Protein AF-A0A8S2Q5C5-F1 (afdb_monomer)

Radius of gyration: 22.22 Å; Cα contacts (8 Å, |Δi|>4): 64; chains: 1; bounding box: 39×60×66 Å

Organism: NCBI:txid392030

Mean predicted aligned error: 12.8 Å

pLDDT: mean 75.01, std 12.88, range [43.69, 91.31]

Foldseek 3Di:
DDDDDDDDDPDDPVVVDDPDDDPFWADKDKDWDVVVQVVDPPDNPDIDIDIDTPTDDVVVVVVVVVPDVNVPDDDPDPVVVVVSVQCVLCVVVHGQDPDPVSVPDD

Solvent-accessible surface area (backbone atoms only — not comparable to full-atom values): 7184 Å² total; per-residue (Å²): 141,79,86,80,76,82,76,80,76,81,73,63,69,73,83,73,63,72,91,78,80,54,86,57,46,44,76,74,48,76,45,77,39,66,68,60,54,72,72,54,93,66,72,101,72,75,77,52,70,45,77,44,56,78,42,74,37,63,80,60,53,60,75,42,53,92,82,41,68,74,91,73,69,82,76,92,48,65,73,58,52,52,49,54,51,52,48,64,26,38,68,86,79,46,85,52,54,95,43,83,69,58,67,58,71,132

Sequence (106 aa):
MTRHDPHPHPHSEASRTSIISIVGIQNCFITENKEYRSKIKTDSNDIEYISFTKDENINVLVTYYQMFDLRRIYTNSIHRMVQIFVDYMTYEGVYKLCNRFGLKTN

Structure (mmCIF, N/CA/C/O backbone):
data_AF-A0A8S2Q5C5-F1
#
_entry.id   AF-A0A8S2Q5C5-F1
#
loop_
_atom_site.group_PDB
_atom_site.id
_atom_site.type_symbol
_atom_site.label_atom_id
_atom_site.label_alt_id
_atom_site.label_comp_id
_atom_site.label_asym_id
_atom_site.label_entity_id
_atom_site.label_seq_id
_atom_site.pdbx_PDB_ins_code
_atom_site.Cartn_x
_atom_site.Cartn_y
_atom_site.Cartn_z
_atom_site.occupancy
_atom_site.B_iso_or_equiv
_atom_site.auth_seq_id
_atom_site.auth_comp_id
_atom_site.auth_asym_id
_atom_site.auth_atom_id
_atom_site.pdbx_PDB_model_num
ATOM 1 N N . MET A 1 1 ? 4.373 42.446 -47.466 1.00 45.78 1 MET A N 1
ATOM 2 C CA . MET A 1 1 ? 4.651 42.054 -46.066 1.00 45.78 1 MET A CA 1
ATOM 3 C C . MET A 1 1 ? 3.442 41.297 -45.551 1.00 45.78 1 MET A C 1
ATOM 5 O O . MET A 1 1 ? 2.498 41.917 -45.084 1.00 45.78 1 MET A O 1
ATOM 9 N N . THR A 1 2 ? 3.435 39.978 -45.702 1.00 43.69 2 THR A N 1
ATOM 10 C CA . THR A 1 2 ? 2.341 39.119 -45.232 1.00 43.69 2 THR A CA 1
ATOM 11 C C . THR A 1 2 ? 2.929 38.231 -44.146 1.00 43.69 2 THR A C 1
ATOM 13 O O . THR A 1 2 ? 3.886 37.502 -44.398 1.00 43.69 2 THR A O 1
ATOM 16 N N . ARG A 1 3 ? 2.447 38.401 -42.911 1.00 48.72 3 ARG A N 1
ATOM 17 C CA . ARG A 1 3 ? 2.889 37.635 -41.742 1.00 48.72 3 ARG A CA 1
ATOM 18 C C . ARG A 1 3 ? 2.445 36.184 -41.932 1.00 48.72 3 ARG A C 1
ATOM 20 O O . ARG A 1 3 ? 1.258 35.935 -42.102 1.00 48.72 3 ARG A O 1
ATOM 27 N N . HIS A 1 4 ? 3.398 35.257 -41.950 1.00 50.53 4 HIS A N 1
ATOM 28 C CA . HIS A 1 4 ? 3.116 33.831 -41.831 1.00 50.53 4 HIS A CA 1
ATOM 29 C C . HIS A 1 4 ? 2.927 33.525 -40.346 1.00 50.53 4 HIS A C 1
ATOM 31 O O . HIS A 1 4 ? 3.902 33.513 -39.595 1.00 50.53 4 HIS A O 1
ATOM 37 N N . ASP A 1 5 ? 1.684 33.309 -39.925 1.00 58.91 5 ASP A N 1
ATOM 38 C CA . ASP A 1 5 ? 1.413 32.707 -38.623 1.00 58.91 5 ASP A CA 1
ATOM 39 C C . ASP A 1 5 ? 1.813 31.220 -38.669 1.00 58.91 5 ASP A C 1
ATOM 41 O O . ASP A 1 5 ? 1.534 30.539 -39.665 1.00 58.91 5 ASP A O 1
ATOM 45 N N . PRO A 1 6 ? 2.499 30.690 -37.641 1.00 55.84 6 PRO A N 1
ATOM 46 C CA . PRO A 1 6 ? 2.900 29.293 -37.631 1.00 55.84 6 PRO A CA 1
ATOM 47 C C . PRO A 1 6 ? 1.671 28.396 -37.440 1.00 55.84 6 PRO A C 1
ATOM 49 O O . PRO A 1 6 ? 0.922 28.527 -36.473 1.00 55.84 6 PRO A O 1
ATOM 52 N N . HIS A 1 7 ? 1.481 27.464 -38.377 1.00 61.31 7 HIS A N 1
ATOM 53 C CA . HIS A 1 7 ? 0.493 26.392 -38.280 1.00 61.31 7 HIS A CA 1
ATOM 54 C C . HIS A 1 7 ? 0.714 25.582 -36.988 1.00 61.31 7 HIS A C 1
ATOM 56 O O . HIS A 1 7 ? 1.854 25.198 -36.710 1.00 61.31 7 HIS A O 1
ATOM 62 N N . PRO A 1 8 ? -0.340 25.264 -36.212 1.00 56.78 8 PRO A N 1
ATOM 63 C CA . PRO A 1 8 ? -0.194 24.420 -35.036 1.00 56.78 8 PRO A CA 1
ATOM 64 C C . PRO A 1 8 ? 0.214 23.015 -35.486 1.00 56.78 8 PRO A C 1
ATOM 66 O O . PRO A 1 8 ? -0.499 22.359 -36.248 1.00 56.78 8 PRO A O 1
ATOM 69 N N . HIS A 1 9 ? 1.385 22.560 -35.039 1.00 60.38 9 HIS A N 1
ATOM 70 C CA . HIS A 1 9 ? 1.818 21.187 -35.256 1.00 60.38 9 HIS A CA 1
ATOM 71 C C . HIS A 1 9 ? 0.797 20.222 -34.630 1.00 60.38 9 HIS A C 1
ATOM 73 O O . HIS A 1 9 ? 0.403 20.424 -33.477 1.00 60.38 9 HIS A O 1
ATOM 79 N N . PRO A 1 10 ? 0.365 19.170 -35.348 1.00 53.97 10 PRO A N 1
ATOM 80 C CA . PRO A 1 10 ? -0.507 18.161 -34.774 1.00 53.97 10 PRO A CA 1
ATOM 81 C C . PRO A 1 10 ? 0.286 17.419 -33.697 1.00 53.97 10 PRO A C 1
ATOM 83 O O . PRO A 1 10 ? 1.200 16.648 -33.988 1.00 53.97 10 PRO A O 1
ATOM 86 N N . HIS A 1 11 ? -0.022 17.687 -32.430 1.00 52.78 11 HIS A N 1
ATOM 87 C CA . HIS A 1 11 ? 0.468 16.859 -31.338 1.00 52.78 11 HIS A CA 1
ATOM 88 C C . HIS A 1 11 ? -0.011 15.423 -31.590 1.00 52.78 11 HIS A C 1
ATOM 90 O O . HIS A 1 11 ? -1.212 15.180 -31.660 1.00 52.78 11 HIS A O 1
ATOM 96 N N . SER A 1 12 ? 0.943 14.504 -31.767 1.00 58.16 12 SER A N 1
ATOM 97 C CA . SER A 1 12 ? 0.726 13.077 -32.029 1.00 58.16 12 SER A CA 1
ATOM 98 C C . SER A 1 12 ? -0.383 12.494 -31.144 1.00 58.16 12 SER A C 1
ATOM 100 O O . SER A 1 12 ? -0.249 12.448 -29.918 1.00 58.16 12 SER A O 1
ATOM 102 N N . GLU A 1 13 ? -1.472 12.035 -31.768 1.00 59.19 13 GLU A N 1
ATOM 103 C CA . GLU A 1 13 ? -2.624 11.407 -31.101 1.00 59.19 13 GLU A CA 1
ATOM 104 C C . GLU A 1 13 ? -2.216 10.187 -30.258 1.00 59.19 13 GLU A C 1
ATOM 106 O O . GLU A 1 13 ? -2.840 9.907 -29.237 1.00 59.19 13 GLU A O 1
ATOM 111 N N . ALA A 1 14 ? -1.101 9.532 -30.604 1.00 60.62 14 ALA A N 1
ATOM 112 C CA . ALA A 1 14 ? -0.549 8.399 -29.863 1.00 60.62 14 ALA A CA 1
ATOM 113 C C . ALA A 1 14 ? -0.143 8.745 -28.418 1.00 60.62 14 ALA A C 1
ATOM 115 O O . ALA A 1 14 ? -0.150 7.871 -27.558 1.00 60.62 14 ALA A O 1
ATOM 116 N N . SER A 1 15 ? 0.167 10.013 -28.122 1.00 59.72 15 SER A N 1
ATOM 117 C CA . SER A 1 15 ? 0.515 10.459 -26.762 1.00 59.72 15 SER A CA 1
ATOM 118 C C . SER A 1 15 ? -0.686 10.428 -25.799 1.00 59.72 15 SER A C 1
ATOM 120 O O . SER A 1 15 ? -0.519 10.433 -24.581 1.00 59.72 15 SER A O 1
ATOM 122 N N . ARG A 1 16 ? -1.916 10.387 -26.332 1.00 63.16 16 ARG A N 1
ATOM 123 C CA . ARG A 1 16 ? -3.161 10.428 -25.546 1.00 63.16 16 ARG A CA 1
ATOM 124 C C . ARG A 1 16 ? -3.820 9.064 -25.353 1.00 63.16 16 ARG A C 1
ATOM 126 O O . ARG A 1 16 ? -4.763 8.968 -24.570 1.00 63.16 16 ARG A O 1
ATOM 133 N N . THR A 1 17 ? -3.349 8.025 -26.035 1.00 69.69 17 THR A N 1
ATOM 134 C CA . THR A 1 17 ? -3.985 6.706 -25.996 1.00 69.69 17 THR A CA 1
ATOM 135 C C . THR A 1 17 ? -3.381 5.866 -24.876 1.00 69.69 17 THR A C 1
ATOM 137 O O . THR A 1 17 ? -2.280 5.335 -25.004 1.00 69.69 17 THR A O 1
ATOM 140 N N . SER A 1 18 ? -4.098 5.734 -23.758 1.00 67.50 18 SER A N 1
ATOM 141 C CA . SER A 1 18 ? -3.743 4.778 -22.710 1.00 67.50 18 SER A CA 1
ATOM 142 C C . SER A 1 18 ? -4.058 3.353 -23.174 1.00 67.50 18 SER A C 1
ATOM 144 O O . SER A 1 18 ? -5.149 3.071 -23.659 1.00 67.50 18 SER A O 1
ATOM 146 N N . ILE A 1 19 ? -3.093 2.441 -23.028 1.00 76.44 19 ILE A N 1
ATOM 147 C CA . ILE A 1 19 ? -3.292 1.017 -23.347 1.00 76.44 19 ILE A CA 1
ATOM 148 C C . ILE A 1 19 ? -4.151 0.366 -22.254 1.00 76.44 19 ILE A C 1
ATOM 150 O O . ILE A 1 19 ? -5.083 -0.376 -22.544 1.00 76.44 19 ILE A O 1
ATOM 154 N N . ILE A 1 20 ? -3.855 0.682 -20.990 1.00 78.19 20 ILE A N 1
ATOM 155 C CA . ILE A 1 20 ? -4.629 0.292 -19.809 1.00 78.19 20 ILE A CA 1
ATOM 156 C C . ILE A 1 20 ? -4.610 1.484 -18.853 1.00 78.19 20 ILE A C 1
ATOM 158 O O . ILE A 1 20 ? -3.555 2.063 -18.591 1.00 78.19 20 ILE A O 1
ATOM 162 N N . SER A 1 21 ? -5.775 1.867 -18.338 1.00 83.62 21 SER A N 1
ATOM 163 C CA . SER A 1 21 ? -5.905 2.926 -17.341 1.00 83.62 21 SER A CA 1
ATOM 164 C C . SER A 1 21 ? -6.839 2.466 -16.238 1.00 83.62 21 SER A C 1
ATOM 166 O O . SER A 1 21 ? -7.917 1.937 -16.506 1.00 83.62 21 SER A O 1
ATOM 168 N N . ILE A 1 22 ? -6.413 2.675 -14.997 1.00 86.50 22 ILE A N 1
ATOM 169 C CA . ILE A 1 22 ? -7.246 2.458 -13.825 1.00 86.50 22 ILE A CA 1
ATOM 170 C C . ILE A 1 22 ? -7.723 3.824 -13.345 1.00 86.50 22 ILE A C 1
ATOM 172 O O . ILE A 1 22 ? -6.923 4.721 -13.076 1.00 86.50 22 ILE A O 1
ATOM 176 N N . VAL A 1 23 ? -9.041 3.987 -13.237 1.00 88.00 23 VAL A N 1
ATOM 177 C CA . VAL A 1 23 ? -9.645 5.251 -12.807 1.00 88.00 23 VAL A CA 1
ATOM 178 C C . VAL A 1 23 ? -9.125 5.632 -11.421 1.00 88.00 23 VAL A C 1
ATOM 180 O O . VAL A 1 23 ? -9.244 4.864 -10.467 1.00 88.00 23 VAL A O 1
ATOM 183 N N . GLY A 1 24 ? -8.581 6.844 -11.302 1.00 85.69 24 GLY A N 1
ATOM 184 C CA . GLY A 1 24 ? -8.072 7.380 -10.038 1.00 85.69 24 GLY A CA 1
ATOM 185 C C . GLY A 1 24 ? -6.691 6.864 -9.628 1.00 85.69 24 GLY A C 1
ATOM 186 O O . GLY A 1 24 ? -6.278 7.125 -8.505 1.00 85.69 24 GLY A O 1
ATOM 187 N N . ILE A 1 25 ? -5.974 6.159 -10.510 1.00 87.81 25 ILE A N 1
ATOM 188 C CA . ILE A 1 25 ? -4.582 5.756 -10.291 1.00 87.81 25 ILE A CA 1
ATOM 189 C C . ILE A 1 25 ? -3.738 6.253 -11.463 1.00 87.81 25 ILE A C 1
ATOM 191 O O . ILE A 1 25 ? -4.039 5.983 -12.625 1.00 87.81 25 ILE A O 1
ATOM 195 N N . GLN A 1 26 ? -2.665 6.981 -11.159 1.00 88.75 26 GLN A N 1
ATOM 196 C CA . GLN A 1 26 ? -1.725 7.491 -12.156 1.00 88.75 26 GLN A CA 1
ATOM 197 C C . GLN A 1 26 ? -0.285 7.202 -11.742 1.00 88.75 26 GLN A C 1
ATOM 199 O O . GLN A 1 26 ? 0.034 7.151 -10.551 1.00 88.75 26 GLN A O 1
ATOM 204 N N . ASN A 1 27 ? 0.585 7.073 -12.746 1.00 84.25 27 ASN A N 1
ATOM 205 C CA . ASN A 1 27 ? 2.037 6.973 -12.604 1.00 84.25 27 ASN A CA 1
ATOM 206 C C . ASN A 1 27 ? 2.472 5.914 -11.583 1.00 84.25 27 ASN A C 1
ATOM 208 O O . ASN A 1 27 ? 3.037 6.236 -10.538 1.00 84.25 27 ASN A O 1
ATOM 212 N N . CYS A 1 28 ? 2.190 4.649 -11.894 1.00 87.38 28 CYS A N 1
ATOM 213 C CA . CYS A 1 28 ? 2.628 3.525 -11.080 1.00 87.38 28 CYS A CA 1
ATOM 214 C C . CYS A 1 28 ? 4.083 3.168 -11.390 1.00 87.38 28 CYS A C 1
ATOM 216 O O . CYS A 1 28 ? 4.440 2.992 -12.555 1.00 87.38 28 CYS A O 1
ATOM 218 N N . PHE A 1 29 ? 4.905 3.000 -10.361 1.00 90.88 29 PHE A N 1
ATOM 219 C CA . PHE A 1 29 ? 6.263 2.477 -10.492 1.00 90.88 29 PHE A CA 1
ATOM 220 C C . PHE A 1 29 ? 6.517 1.400 -9.445 1.00 90.88 29 PHE A C 1
ATOM 222 O O . PHE A 1 29 ? 5.965 1.446 -8.350 1.00 90.88 29 PHE A O 1
ATOM 229 N N . ILE A 1 30 ? 7.333 0.411 -9.795 1.00 91.19 30 ILE A N 1
ATOM 230 C CA . ILE A 1 30 ? 7.630 -0.735 -8.939 1.00 91.19 30 ILE A CA 1
ATOM 231 C C . ILE A 1 30 ? 9.109 -0.692 -8.569 1.00 91.19 30 ILE A C 1
ATOM 233 O O . ILE A 1 30 ? 9.960 -0.511 -9.440 1.00 91.19 30 ILE A O 1
ATOM 237 N N . THR A 1 31 ? 9.404 -0.885 -7.287 1.00 91.31 31 THR A N 1
ATOM 238 C CA . THR A 1 31 ? 10.771 -0.897 -6.751 1.00 91.31 31 THR A CA 1
ATOM 239 C C . THR A 1 31 ? 10.964 -2.105 -5.839 1.00 91.31 31 THR A C 1
ATOM 241 O O . THR A 1 31 ? 10.059 -2.474 -5.096 1.00 91.31 31 THR A O 1
ATOM 244 N N . GLU A 1 32 ? 12.149 -2.715 -5.858 1.00 89.19 32 GLU A N 1
ATOM 245 C CA . GLU A 1 32 ? 12.525 -3.770 -4.904 1.00 89.19 32 GLU A CA 1
ATOM 246 C C . GLU A 1 32 ? 12.574 -3.230 -3.462 1.00 89.19 32 GLU A C 1
ATOM 248 O O . GLU A 1 32 ? 13.215 -2.210 -3.181 1.00 89.19 32 GLU A O 1
ATOM 253 N N . ASN A 1 33 ? 11.952 -3.950 -2.526 1.00 85.31 33 ASN A N 1
ATOM 254 C CA . ASN A 1 33 ? 12.028 -3.666 -1.099 1.00 85.31 33 ASN A CA 1
ATOM 255 C C . ASN A 1 33 ? 13.316 -4.235 -0.486 1.00 85.31 33 ASN A C 1
ATOM 257 O O . ASN A 1 33 ? 13.366 -5.347 0.047 1.00 85.31 33 ASN A O 1
ATOM 261 N N . LYS A 1 34 ? 14.370 -3.418 -0.503 1.00 79.06 34 LYS A N 1
ATOM 262 C CA . LYS A 1 34 ? 15.671 -3.774 0.083 1.00 79.06 34 LYS A CA 1
ATOM 263 C C . LYS A 1 34 ? 15.631 -3.930 1.609 1.00 79.06 34 LYS A C 1
ATOM 265 O O . LYS A 1 34 ? 16.459 -4.650 2.163 1.00 79.06 34 LYS A O 1
ATOM 270 N N . GLU A 1 35 ? 14.687 -3.284 2.298 1.00 72.44 35 GLU A N 1
ATOM 271 C CA . GLU A 1 35 ? 14.559 -3.384 3.757 1.00 72.44 35 GLU A CA 1
ATOM 272 C C . GLU A 1 35 ? 14.016 -4.757 4.175 1.00 72.44 35 GLU A C 1
ATOM 274 O O . GLU A 1 35 ? 14.550 -5.380 5.096 1.00 72.44 35 GLU A O 1
ATOM 279 N N . TYR A 1 36 ? 13.011 -5.269 3.459 1.00 65.12 36 TYR A N 1
ATOM 280 C CA . TYR A 1 36 ? 12.465 -6.613 3.674 1.00 65.12 36 TYR A CA 1
ATOM 281 C C . TYR A 1 36 ? 13.526 -7.698 3.464 1.00 65.12 36 TYR A C 1
ATOM 283 O O . TYR A 1 36 ? 13.689 -8.579 4.311 1.00 65.12 36 TYR A O 1
ATOM 291 N N . ARG A 1 37 ? 14.348 -7.544 2.418 1.00 58.31 37 ARG A N 1
ATOM 292 C CA . ARG A 1 37 ? 15.490 -8.424 2.125 1.00 58.31 37 ARG A CA 1
ATOM 293 C C . ARG A 1 37 ? 16.485 -8.533 3.288 1.00 58.31 37 ARG A C 1
ATOM 295 O O . ARG A 1 37 ? 17.096 -9.576 3.475 1.00 58.31 37 ARG A O 1
ATOM 302 N N . SER A 1 38 ? 16.650 -7.475 4.088 1.00 59.19 38 SER A N 1
ATOM 303 C CA . SER A 1 38 ? 17.564 -7.487 5.243 1.00 59.19 38 SER A CA 1
ATOM 304 C C . SER A 1 38 ? 17.003 -8.206 6.479 1.00 59.19 38 SER A C 1
ATOM 306 O O . SER A 1 38 ? 17.768 -8.658 7.333 1.00 59.19 38 SER A O 1
ATOM 308 N N . LYS A 1 39 ? 15.670 -8.318 6.580 1.00 61.69 39 LYS A N 1
ATOM 309 C CA . LYS A 1 39 ? 14.960 -8.876 7.744 1.00 61.69 39 LYS A CA 1
ATOM 310 C C . LYS A 1 39 ? 14.728 -10.385 7.628 1.00 61.69 39 LYS A C 1
ATOM 312 O O . LYS A 1 39 ? 14.644 -11.057 8.654 1.00 61.69 39 LYS A O 1
ATOM 317 N N . ILE A 1 40 ? 14.672 -10.924 6.411 1.00 61.41 40 ILE A N 1
ATOM 318 C CA . ILE A 1 40 ? 14.497 -12.356 6.156 1.00 61.41 40 ILE A CA 1
ATOM 319 C C . ILE A 1 40 ? 15.869 -13.009 5.957 1.00 61.41 40 ILE A C 1
ATOM 321 O O . ILE A 1 40 ? 16.496 -12.886 4.914 1.00 61.41 40 ILE A O 1
ATOM 325 N N . LYS A 1 41 ? 16.354 -13.711 6.988 1.00 54.66 41 LYS A N 1
ATOM 326 C CA . LYS A 1 41 ? 17.566 -14.556 6.940 1.00 54.66 41 LYS A CA 1
ATOM 327 C C . LYS A 1 41 ? 17.265 -15.982 6.449 1.00 54.66 41 LYS A C 1
ATOM 329 O O . LYS A 1 41 ? 17.914 -16.931 6.879 1.00 54.66 41 LYS A O 1
ATOM 334 N N . THR A 1 42 ? 16.255 -16.156 5.609 1.00 56.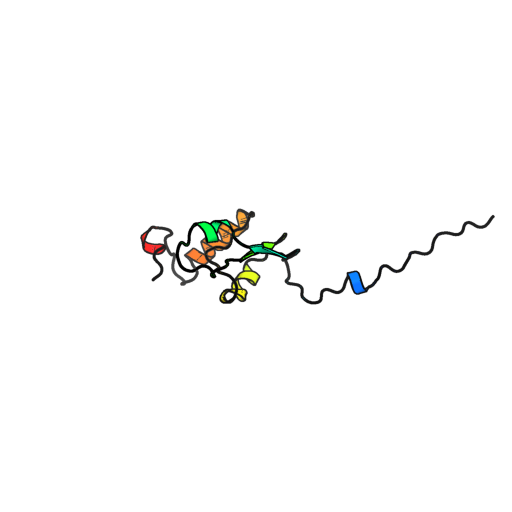56 42 THR A N 1
ATOM 335 C CA . THR A 1 42 ? 15.804 -17.464 5.120 1.00 56.56 42 THR A CA 1
ATOM 336 C C . THR A 1 42 ? 15.639 -17.385 3.613 1.00 56.56 42 THR A C 1
ATOM 338 O O . THR A 1 42 ? 14.810 -16.628 3.139 1.00 56.56 42 THR A O 1
ATOM 341 N N . ASP A 1 43 ? 16.490 -18.138 2.920 1.00 55.94 43 ASP A N 1
ATOM 342 C CA . ASP A 1 43 ? 16.620 -18.316 1.471 1.00 55.94 43 ASP A CA 1
ATOM 343 C C . ASP A 1 43 ? 16.712 -17.071 0.571 1.00 55.94 43 ASP A C 1
ATOM 345 O O . ASP A 1 43 ? 15.905 -16.148 0.558 1.00 55.94 43 ASP A O 1
ATOM 349 N N . SER A 1 44 ? 17.759 -17.059 -0.246 1.00 58.38 44 SER A N 1
ATOM 350 C CA . SER A 1 44 ? 18.301 -15.890 -0.943 1.00 58.38 44 SER A CA 1
ATOM 351 C C . SER A 1 44 ? 17.478 -15.360 -2.128 1.00 58.38 44 SER A C 1
ATOM 353 O O . SER A 1 44 ? 18.019 -14.573 -2.910 1.00 58.38 44 SER A O 1
ATOM 355 N N . ASN A 1 45 ? 16.218 -15.780 -2.293 1.00 64.56 45 ASN A N 1
ATOM 356 C CA . ASN A 1 45 ? 15.455 -15.551 -3.526 1.00 64.56 45 ASN A CA 1
ATOM 357 C C . ASN A 1 45 ? 14.061 -14.919 -3.357 1.00 64.56 45 ASN A C 1
ATOM 359 O O . ASN A 1 45 ? 13.437 -14.599 -4.367 1.00 64.56 45 ASN A O 1
ATOM 363 N N . ASP A 1 46 ? 13.591 -14.683 -2.129 1.00 71.25 46 ASP A N 1
ATOM 364 C CA . ASP A 1 46 ? 12.324 -13.977 -1.903 1.00 71.25 46 ASP A CA 1
ATOM 365 C C . ASP A 1 46 ? 12.525 -12.461 -2.026 1.00 71.25 46 ASP A C 1
ATOM 367 O O . ASP A 1 46 ? 12.937 -11.766 -1.092 1.00 71.25 46 ASP A O 1
ATOM 371 N N . ILE A 1 47 ? 12.263 -11.945 -3.228 1.00 79.00 47 ILE A N 1
ATOM 372 C CA . ILE A 1 47 ? 12.318 -10.516 -3.539 1.00 79.00 47 ILE A CA 1
ATOM 373 C C . ILE A 1 47 ? 10.913 -9.927 -3.384 1.00 79.00 47 ILE A C 1
ATOM 375 O O . ILE A 1 47 ? 10.009 -10.236 -4.157 1.00 79.00 47 ILE A O 1
ATOM 379 N N . GLU A 1 48 ? 10.733 -9.045 -2.400 1.00 85.06 48 GLU A N 1
ATOM 380 C CA . GLU A 1 48 ? 9.508 -8.254 -2.266 1.00 85.06 48 GLU A CA 1
ATOM 381 C C . GLU A 1 48 ? 9.595 -7.001 -3.147 1.00 85.06 48 GLU A C 1
ATOM 383 O O . GLU A 1 48 ? 10.606 -6.296 -3.150 1.00 85.06 48 GL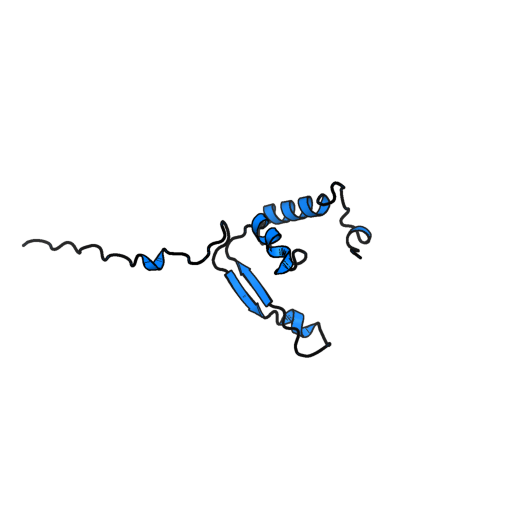U A O 1
ATOM 388 N N . TYR A 1 49 ? 8.518 -6.696 -3.868 1.00 89.38 49 TYR A N 1
ATOM 389 C CA . TYR A 1 49 ? 8.383 -5.488 -4.676 1.00 89.38 49 TYR A CA 1
ATOM 390 C C . TYR A 1 49 ? 7.293 -4.583 -4.100 1.00 89.38 49 TYR A C 1
ATOM 392 O O . TYR A 1 49 ? 6.227 -5.054 -3.709 1.00 89.38 49 TYR A O 1
ATOM 400 N N . ILE A 1 50 ? 7.545 -3.275 -4.083 1.00 90.88 50 ILE A N 1
ATOM 401 C CA . ILE A 1 50 ? 6.575 -2.253 -3.681 1.00 90.88 50 ILE A CA 1
ATOM 402 C C . ILE A 1 50 ? 6.168 -1.458 -4.915 1.00 90.88 50 ILE A C 1
ATOM 404 O O .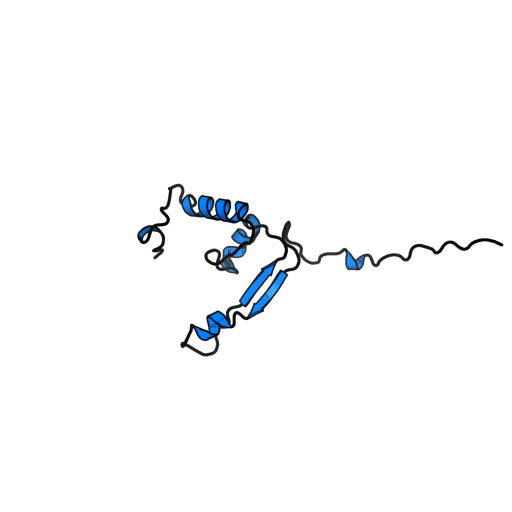 ILE A 1 50 ? 7.020 -0.908 -5.615 1.00 90.88 50 ILE A O 1
ATOM 408 N N . SER A 1 51 ? 4.861 -1.366 -5.153 1.00 90.38 51 SER A N 1
ATOM 409 C CA . SER A 1 51 ? 4.282 -0.443 -6.125 1.00 90.38 51 SER A CA 1
ATOM 410 C C . SER A 1 51 ? 3.970 0.899 -5.470 1.00 90.38 51 SER A C 1
ATOM 412 O O . SER A 1 51 ? 3.260 0.956 -4.468 1.00 90.38 51 SER A O 1
ATOM 414 N N . PHE A 1 52 ? 4.430 1.978 -6.081 1.00 90.25 52 PHE A N 1
ATOM 415 C CA . PHE A 1 52 ? 4.106 3.347 -5.710 1.00 90.25 52 PHE A CA 1
ATOM 416 C C . PHE A 1 52 ? 3.209 3.950 -6.777 1.00 90.25 52 PHE A C 1
ATOM 418 O O . PHE A 1 52 ? 3.424 3.718 -7.966 1.00 90.25 52 PHE A O 1
ATOM 425 N N . THR A 1 53 ? 2.228 4.745 -6.368 1.00 90.00 53 THR A N 1
ATOM 426 C CA . THR A 1 53 ? 1.320 5.444 -7.278 1.00 90.00 53 THR A CA 1
ATOM 427 C C . THR A 1 53 ? 1.239 6.912 -6.881 1.00 90.00 53 THR A C 1
ATOM 429 O O . THR A 1 53 ? 1.383 7.255 -5.707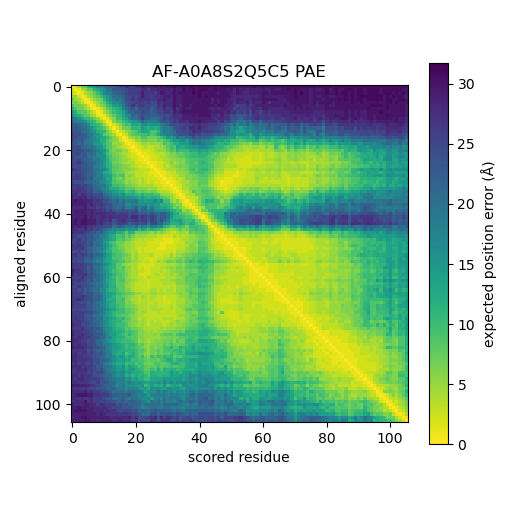 1.00 90.00 53 THR A O 1
ATOM 432 N N . LYS A 1 54 ? 1.055 7.801 -7.861 1.00 86.75 54 LYS A N 1
ATOM 433 C CA . LYS A 1 54 ? 0.875 9.236 -7.588 1.00 86.75 54 LYS A CA 1
ATOM 434 C C . LYS A 1 54 ? -0.497 9.513 -6.978 1.00 86.75 54 LYS A C 1
ATOM 436 O O . LYS A 1 54 ? -0.616 10.300 -6.046 1.00 86.75 54 LYS A O 1
ATOM 441 N N . ASP A 1 55 ? -1.506 8.863 -7.539 1.00 88.88 55 ASP A N 1
ATOM 442 C CA . ASP A 1 55 ? -2.899 8.953 -7.122 1.00 88.88 55 ASP A CA 1
ATOM 443 C C . ASP A 1 55 ? -3.381 7.587 -6.636 1.00 88.88 55 ASP A C 1
ATOM 445 O O . ASP A 1 55 ? -2.780 6.552 -6.949 1.00 88.88 55 ASP A O 1
ATOM 449 N N . GLU A 1 56 ? -4.472 7.583 -5.877 1.00 85.31 56 GLU A N 1
ATOM 450 C CA . GLU A 1 56 ? -5.007 6.374 -5.268 1.00 85.31 56 GL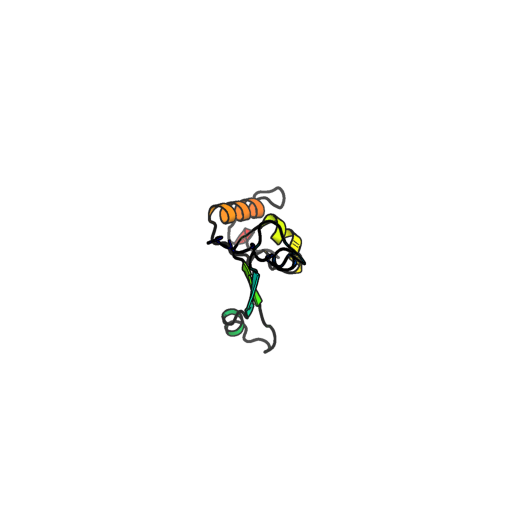U A CA 1
ATOM 451 C C . GLU A 1 56 ? -6.514 6.208 -5.456 1.00 85.31 56 GLU A C 1
ATOM 453 O O . GLU A 1 56 ? -7.332 7.121 -5.279 1.00 85.31 56 GLU A O 1
ATOM 458 N N . ASN A 1 57 ? -6.880 4.960 -5.729 1.00 87.56 57 ASN A N 1
ATOM 459 C CA . ASN A 1 57 ? -8.247 4.484 -5.695 1.00 87.56 57 ASN A CA 1
ATOM 460 C C . ASN A 1 57 ? -8.284 3.131 -4.986 1.00 87.56 57 ASN A C 1
ATOM 462 O O . ASN A 1 57 ? -8.221 2.073 -5.609 1.00 87.56 57 ASN A O 1
ATOM 466 N N . ILE A 1 58 ? -8.355 3.189 -3.658 1.00 82.81 58 ILE A N 1
ATOM 467 C CA . ILE A 1 58 ? -8.320 2.010 -2.789 1.00 82.81 58 ILE A CA 1
ATOM 468 C C . ILE A 1 58 ? -9.440 1.025 -3.124 1.00 82.81 58 ILE A C 1
ATOM 470 O O . ILE A 1 58 ? -9.183 -0.172 -3.174 1.00 82.81 58 ILE A O 1
ATOM 474 N N . ASN A 1 59 ? -10.642 1.513 -3.441 1.00 83.62 59 ASN A N 1
ATOM 475 C CA . ASN A 1 59 ? -11.770 0.655 -3.814 1.00 83.62 59 ASN A CA 1
ATOM 476 C C . ASN A 1 59 ? -11.420 -0.253 -4.997 1.00 83.62 59 ASN A C 1
ATOM 478 O O . ASN A 1 59 ? -11.787 -1.423 -5.017 1.00 83.62 59 ASN A O 1
ATOM 482 N N . VAL A 1 60 ? -10.668 0.275 -5.966 1.00 84.81 60 VAL A N 1
ATOM 483 C CA . VAL A 1 60 ? -10.199 -0.511 -7.106 1.00 84.81 60 VAL A CA 1
ATOM 484 C C . VAL A 1 60 ? -9.016 -1.395 -6.714 1.00 84.81 60 VAL A C 1
ATOM 486 O O . VAL A 1 60 ? -8.997 -2.560 -7.098 1.00 84.81 60 VAL A O 1
ATOM 489 N N . LEU A 1 61 ? -8.072 -0.907 -5.902 1.00 83.44 61 LEU A N 1
ATOM 490 C CA . LEU A 1 61 ? -6.942 -1.716 -5.416 1.00 83.44 61 LEU A CA 1
ATOM 491 C C . LEU A 1 61 ? -7.397 -2.970 -4.656 1.00 83.44 61 LEU A C 1
ATOM 493 O O . LEU A 1 61 ? -6.799 -4.028 -4.832 1.00 83.44 61 LEU A O 1
ATOM 497 N N . VAL A 1 62 ? -8.485 -2.886 -3.885 1.00 82.31 62 VAL A N 1
ATOM 498 C CA . VAL A 1 62 ? -9.062 -4.038 -3.170 1.00 82.31 62 VAL A CA 1
ATOM 499 C C . VAL A 1 62 ? -9.523 -5.139 -4.132 1.00 82.31 62 VAL A C 1
ATOM 501 O O . VAL A 1 62 ? -9.440 -6.316 -3.793 1.00 82.31 62 VAL A O 1
ATOM 504 N N . THR A 1 63 ? -9.925 -4.809 -5.364 1.00 86.00 63 THR A N 1
ATOM 505 C CA . THR A 1 63 ? -10.268 -5.833 -6.372 1.00 86.00 63 THR A CA 1
ATOM 506 C C . THR A 1 63 ? -9.050 -6.623 -6.865 1.00 86.00 63 THR A C 1
ATOM 508 O O . THR A 1 63 ? -9.202 -7.745 -7.340 1.00 86.00 63 THR A O 1
ATOM 511 N N . TYR A 1 64 ? -7.837 -6.095 -6.668 1.00 85.69 64 TYR A N 1
ATOM 512 C CA . TYR A 1 64 ? -6.564 -6.747 -6.987 1.00 85.69 64 TYR A CA 1
ATOM 513 C C . TYR A 1 64 ? -5.952 -7.473 -5.774 1.00 85.69 64 TYR A C 1
ATOM 515 O O . TYR A 1 64 ? -4.734 -7.640 -5.694 1.00 85.69 64 TYR A O 1
ATOM 523 N N . TYR A 1 65 ? -6.781 -7.946 -4.835 1.00 83.38 65 TYR A N 1
ATOM 524 C CA . TYR A 1 65 ? -6.354 -8.643 -3.610 1.00 83.38 65 TYR A CA 1
ATOM 525 C C . TYR A 1 65 ? -5.484 -9.891 -3.844 1.00 83.38 65 TYR A C 1
ATOM 527 O O . TYR A 1 65 ? -4.802 -10.346 -2.933 1.00 83.38 65 TYR A O 1
ATOM 535 N N . GLN A 1 66 ? -5.510 -10.465 -5.051 1.00 86.62 66 GLN A N 1
ATOM 536 C CA . GLN A 1 66 ? -4.657 -11.597 -5.430 1.00 86.62 66 GLN A CA 1
ATOM 537 C C . GLN A 1 66 ? -3.215 -11.178 -5.757 1.00 86.62 66 GLN A C 1
ATOM 539 O O . GLN A 1 66 ? -2.318 -12.014 -5.729 1.00 86.62 66 GLN A O 1
ATOM 544 N N . MET A 1 67 ? -2.994 -9.903 -6.093 1.00 85.62 67 MET A N 1
ATOM 545 C CA . MET A 1 67 ? -1.687 -9.364 -6.492 1.00 85.62 67 MET A CA 1
ATOM 546 C C . MET A 1 67 ? -1.042 -8.519 -5.389 1.00 85.62 67 MET A C 1
ATOM 548 O O . MET A 1 67 ? 0.182 -8.457 -5.311 1.00 85.62 67 MET A O 1
ATOM 552 N N . PHE A 1 68 ? -1.848 -7.874 -4.540 1.00 85.56 68 PHE A N 1
ATOM 553 C CA . PHE A 1 68 ? -1.373 -7.009 -3.460 1.00 85.56 68 PHE A CA 1
ATOM 554 C C . PHE A 1 68 ? -1.732 -7.568 -2.081 1.00 85.56 68 PHE A C 1
ATOM 556 O O . PHE A 1 68 ? -2.875 -7.958 -1.844 1.00 85.56 68 PHE A O 1
ATOM 563 N N . ASP A 1 69 ? -0.791 -7.508 -1.130 1.00 85.50 69 ASP A N 1
ATOM 564 C CA . ASP A 1 69 ? -1.112 -7.707 0.289 1.00 85.50 69 ASP A CA 1
ATOM 565 C C . ASP A 1 69 ? -1.851 -6.469 0.818 1.00 85.50 69 ASP A C 1
ATOM 567 O O . ASP A 1 69 ? -1.240 -5.483 1.243 1.00 85.50 69 ASP A O 1
ATOM 571 N N . LEU A 1 70 ? -3.187 -6.527 0.794 1.00 81.00 70 LEU A N 1
ATOM 572 C CA . LEU A 1 70 ? -4.057 -5.420 1.204 1.00 81.00 70 LEU A CA 1
ATOM 573 C C . LEU A 1 70 ? -3.814 -4.958 2.650 1.00 81.00 70 LEU A C 1
ATOM 575 O O . LEU A 1 70 ? -4.090 -3.806 2.982 1.00 81.00 70 LEU A O 1
ATOM 579 N N . ARG A 1 71 ? -3.261 -5.821 3.513 1.00 78.25 71 ARG A N 1
ATOM 580 C CA . ARG A 1 71 ? -2.964 -5.494 4.921 1.00 78.25 71 ARG A CA 1
ATOM 581 C C . ARG A 1 71 ? -1.761 -4.565 5.066 1.00 78.25 71 ARG A C 1
ATOM 583 O O . ARG A 1 71 ? -1.546 -4.004 6.138 1.00 78.25 71 ARG A O 1
ATOM 590 N N . ARG A 1 72 ? -0.950 -4.447 4.013 1.00 82.56 72 ARG A N 1
ATOM 591 C CA . ARG A 1 72 ? 0.295 -3.668 3.980 1.00 82.56 72 ARG A CA 1
ATOM 592 C C . ARG A 1 72 ? 0.204 -2.484 3.014 1.00 82.56 72 ARG A C 1
ATOM 594 O O . ARG A 1 72 ? 1.229 -1.903 2.668 1.00 82.56 72 ARG A O 1
ATOM 601 N N . ILE A 1 73 ? -1.010 -2.111 2.599 1.00 85.50 73 ILE A N 1
ATOM 602 C CA . ILE A 1 73 ? -1.244 -0.885 1.835 1.00 85.50 73 ILE A CA 1
ATOM 603 C C . ILE A 1 73 ? -0.983 0.323 2.730 1.00 85.50 73 ILE A C 1
ATOM 605 O O . ILE A 1 73 ? -1.437 0.393 3.872 1.00 85.50 73 ILE A O 1
ATOM 609 N N . TYR A 1 74 ? -0.276 1.295 2.170 1.00 84.69 74 TYR A N 1
ATOM 610 C CA . TYR A 1 74 ? -0.016 2.577 2.795 1.00 84.69 74 TYR A CA 1
ATOM 611 C C . TYR A 1 74 ? -0.511 3.704 1.891 1.00 84.69 74 TYR A C 1
ATOM 613 O O . TYR A 1 74 ? -0.325 3.661 0.676 1.00 84.69 74 TYR A O 1
ATOM 621 N N . THR A 1 75 ? -1.117 4.719 2.500 1.00 85.75 75 THR A N 1
ATOM 622 C CA . THR A 1 75 ? -1.558 5.944 1.834 1.00 85.75 75 THR A CA 1
ATOM 623 C C . THR A 1 75 ? -1.107 7.169 2.628 1.00 85.75 75 THR A C 1
ATOM 625 O O . THR A 1 75 ? -1.103 7.163 3.859 1.00 85.75 75 THR A O 1
ATOM 628 N N . ASN A 1 76 ? -0.773 8.248 1.915 1.00 86.19 76 ASN A N 1
ATOM 629 C CA . ASN A 1 76 ? -0.514 9.563 2.509 1.00 86.19 76 ASN A CA 1
ATOM 630 C C . ASN A 1 76 ? -1.809 10.327 2.856 1.00 86.19 76 ASN A C 1
ATOM 632 O O . ASN A 1 76 ? -1.763 11.353 3.537 1.00 86.19 76 ASN A O 1
ATOM 636 N N . SER A 1 77 ? -2.972 9.875 2.378 1.00 86.31 77 SER A N 1
ATOM 637 C CA . SER A 1 77 ? -4.257 10.528 2.613 1.00 86.31 77 SER A CA 1
ATOM 638 C C . SER A 1 77 ? -4.888 10.051 3.921 1.00 86.31 77 SER A C 1
ATOM 640 O O . SER A 1 77 ? -5.449 8.959 4.005 1.00 86.31 77 SER A O 1
ATOM 642 N N . ILE A 1 78 ? -4.867 10.910 4.946 1.00 83.31 78 ILE A N 1
ATOM 643 C CA . ILE A 1 78 ? -5.447 10.607 6.267 1.00 83.31 78 ILE A CA 1
ATOM 644 C C . ILE A 1 78 ? -6.930 10.229 6.150 1.00 83.31 78 ILE A C 1
ATOM 646 O O . ILE A 1 78 ? -7.366 9.247 6.744 1.00 83.31 78 ILE A O 1
ATOM 650 N N . HIS A 1 79 ? -7.703 10.970 5.349 1.00 84.06 79 HIS A N 1
ATOM 651 C CA . HIS A 1 79 ? -9.134 10.710 5.166 1.00 84.06 79 HIS A CA 1
ATOM 652 C C . HIS A 1 79 ? -9.406 9.301 4.634 1.00 84.06 79 HIS A C 1
ATOM 654 O O . HIS A 1 79 ? -10.318 8.626 5.107 1.00 84.06 79 HIS A O 1
ATOM 660 N N . ARG A 1 80 ? -8.594 8.841 3.681 1.00 80.56 80 ARG A N 1
ATOM 661 C CA . ARG A 1 80 ? -8.760 7.523 3.068 1.00 80.56 80 ARG A CA 1
ATOM 662 C C . ARG A 1 80 ? -8.224 6.406 3.958 1.00 80.56 80 ARG A C 1
ATOM 664 O O . ARG A 1 80 ? -8.830 5.342 4.007 1.00 80.56 80 ARG A O 1
ATOM 671 N N . MET A 1 81 ? -7.174 6.669 4.738 1.00 80.62 81 MET A N 1
ATOM 672 C CA . MET A 1 81 ? -6.709 5.740 5.773 1.00 80.62 81 MET A CA 1
ATOM 673 C C . MET A 1 81 ? -7.800 5.467 6.818 1.00 80.62 81 MET A C 1
ATOM 675 O O . MET A 1 81 ? -8.012 4.321 7.209 1.00 80.62 81 MET A O 1
ATOM 679 N N . VAL A 1 82 ? -8.526 6.508 7.242 1.00 81.62 82 VAL A N 1
ATOM 680 C CA . VAL A 1 82 ? -9.656 6.362 8.175 1.00 81.62 82 VAL A CA 1
ATOM 681 C C . VAL A 1 82 ? -10.773 5.525 7.552 1.00 81.62 82 VAL A C 1
ATOM 683 O O . VAL A 1 82 ? -11.302 4.644 8.222 1.00 81.62 82 VAL A O 1
ATOM 686 N N . GLN A 1 83 ? -11.100 5.750 6.276 1.00 82.56 83 GLN A N 1
ATOM 687 C CA . GLN A 1 83 ? -12.102 4.943 5.569 1.00 82.56 83 GLN A CA 1
ATOM 688 C C . GLN A 1 83 ? -11.704 3.465 5.501 1.00 82.56 83 GLN A C 1
ATOM 690 O O . GLN A 1 83 ? -12.477 2.625 5.948 1.00 82.56 83 GLN A O 1
ATOM 695 N N . ILE A 1 84 ? -10.476 3.153 5.062 1.00 79.31 84 ILE A N 1
ATOM 696 C CA . ILE A 1 84 ? -9.951 1.774 5.048 1.00 79.31 84 ILE A CA 1
ATOM 697 C C . ILE A 1 84 ? -10.098 1.118 6.417 1.00 79.31 84 ILE A C 1
ATOM 699 O O . ILE A 1 84 ? -10.487 -0.041 6.526 1.00 79.31 84 ILE A O 1
ATOM 703 N N . PHE A 1 85 ? -9.744 1.854 7.467 1.00 78.06 85 PHE A N 1
ATOM 704 C CA . PHE A 1 85 ? -9.757 1.330 8.819 1.00 78.06 85 PHE A CA 1
ATOM 705 C C . PHE A 1 85 ? -11.175 0.998 9.295 1.00 78.06 85 PHE A C 1
ATOM 707 O O . PHE A 1 85 ? -11.393 -0.065 9.874 1.00 78.06 85 PHE A O 1
ATOM 714 N N . VAL A 1 86 ? -12.142 1.872 9.010 1.00 81.50 86 VAL A N 1
ATOM 715 C CA . VAL A 1 86 ? -13.561 1.644 9.322 1.00 81.50 86 VAL A CA 1
ATOM 716 C C . VAL A 1 86 ? -14.114 0.457 8.531 1.00 81.50 86 VAL A C 1
ATOM 718 O O . VAL A 1 86 ? -14.776 -0.408 9.112 1.00 81.50 86 VAL A O 1
ATOM 721 N N . ASP A 1 87 ? -13.801 0.375 7.240 1.00 81.12 87 ASP A N 1
ATOM 722 C CA . ASP A 1 87 ? -14.243 -0.727 6.384 1.00 81.12 87 ASP A CA 1
ATOM 723 C C . ASP A 1 87 ? -13.652 -2.058 6.869 1.00 81.12 87 ASP A C 1
ATOM 725 O O . ASP A 1 87 ? -14.374 -3.037 7.041 1.00 81.12 87 ASP A O 1
ATOM 729 N N . TYR A 1 88 ? 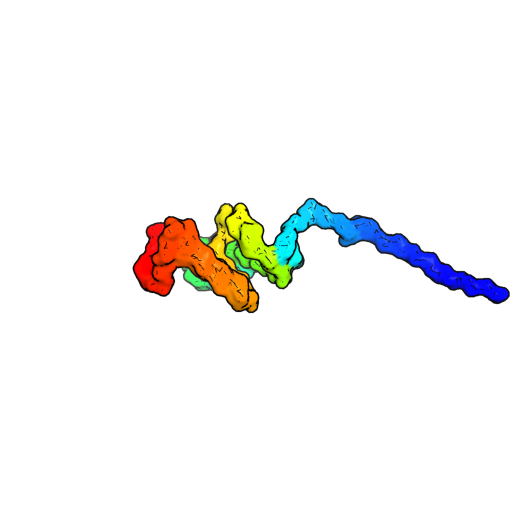-12.361 -2.089 7.209 1.00 78.25 88 TYR A N 1
ATOM 730 C CA . TYR A 1 88 ? -11.711 -3.266 7.792 1.00 78.25 88 TYR A CA 1
ATOM 731 C C . TYR A 1 88 ? -12.353 -3.693 9.119 1.00 78.25 88 TYR A C 1
ATOM 733 O O . TYR A 1 88 ? -12.583 -4.882 9.347 1.00 78.25 88 TYR A O 1
ATOM 741 N N . MET A 1 89 ? -12.669 -2.734 9.994 1.00 79.31 89 MET A N 1
ATOM 742 C CA . MET A 1 89 ? -13.324 -3.013 11.272 1.00 79.31 89 MET A CA 1
ATOM 743 C C . MET A 1 89 ? -14.735 -3.576 11.116 1.00 79.31 89 MET A C 1
ATOM 745 O O . MET A 1 89 ? -15.218 -4.192 12.057 1.00 79.31 89 MET A O 1
ATOM 749 N N . THR A 1 90 ? -15.410 -3.355 9.989 1.00 81.88 90 THR A N 1
ATOM 750 C CA . THR A 1 90 ? -16.829 -3.709 9.812 1.00 81.88 90 THR A CA 1
ATOM 751 C C . THR A 1 90 ? -17.081 -4.725 8.698 1.00 81.88 90 THR A C 1
ATOM 753 O O . THR A 1 90 ? -18.217 -5.158 8.517 1.00 81.88 90 THR A O 1
ATOM 756 N N . TYR A 1 91 ? -16.031 -5.165 7.999 1.00 79.88 91 TYR A N 1
ATOM 757 C CA . TYR A 1 91 ? -16.102 -6.049 6.831 1.00 79.88 91 TYR A CA 1
ATOM 758 C C . TYR A 1 91 ? -16.872 -7.360 7.071 1.00 79.88 91 TYR A C 1
ATOM 760 O O . TYR A 1 91 ? -17.586 -7.830 6.190 1.00 79.88 91 TYR A O 1
ATOM 768 N N . GLU A 1 92 ? -16.779 -7.944 8.268 1.00 79.25 92 GLU A N 1
ATOM 769 C CA . GLU A 1 92 ? -17.478 -9.192 8.626 1.00 79.25 92 GLU A CA 1
ATOM 770 C C . GLU A 1 92 ? -18.938 -8.956 9.080 1.00 79.25 92 GLU A C 1
ATOM 772 O O . GLU 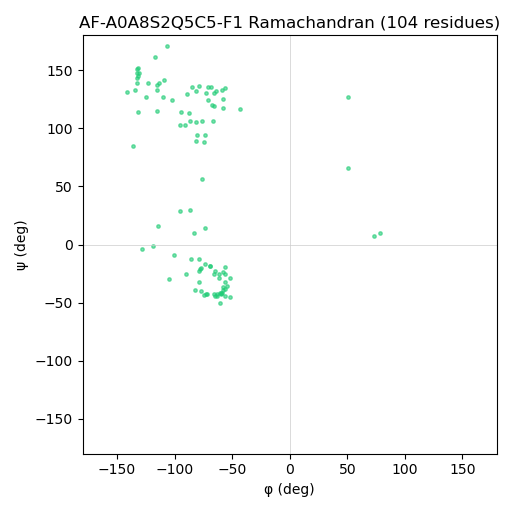A 1 92 ? -19.582 -9.858 9.612 1.00 79.25 92 GLU A O 1
ATOM 777 N N . GLY A 1 93 ? -19.470 -7.738 8.922 1.00 80.69 93 GLY A N 1
ATOM 778 C CA . GLY A 1 93 ? -20.792 -7.351 9.430 1.00 80.69 93 GLY A CA 1
ATOM 779 C C . GLY A 1 93 ? -20.844 -7.175 10.953 1.00 80.69 93 GLY A C 1
ATOM 780 O O . GLY A 1 93 ? -21.917 -6.976 11.521 1.00 80.69 93 GLY A O 1
ATOM 781 N N . VAL A 1 94 ? -19.690 -7.231 11.622 1.00 79.94 94 VAL A N 1
ATOM 782 C CA . VAL A 1 94 ? -19.507 -7.017 13.062 1.00 79.94 94 VAL A CA 1
ATOM 783 C C . VAL A 1 94 ? -18.345 -6.061 13.298 1.00 79.94 94 VAL A C 1
ATOM 785 O O . VAL A 1 94 ? -17.411 -6.018 12.503 1.00 79.94 94 VAL A O 1
ATOM 788 N N . TYR A 1 95 ? -18.378 -5.307 14.399 1.00 80.62 95 TYR A N 1
ATOM 789 C CA . TYR A 1 95 ? -17.279 -4.415 14.770 1.00 80.62 95 TYR A CA 1
ATOM 790 C C . TYR A 1 95 ? -16.095 -5.206 15.347 1.00 80.62 95 TYR A C 1
ATOM 792 O O . TYR A 1 95 ? -16.129 -5.674 16.490 1.00 80.62 95 TYR A O 1
ATOM 800 N N . LYS A 1 96 ? -15.028 -5.339 14.561 1.00 77.75 96 LYS A N 1
ATOM 801 C CA . LYS A 1 96 ? -13.781 -6.007 14.932 1.00 77.75 96 LYS A CA 1
ATOM 802 C C . LYS A 1 96 ? -12.838 -5.023 15.617 1.00 77.75 96 LYS A C 1
ATOM 804 O O . LYS A 1 96 ? -12.326 -4.083 15.018 1.00 77.75 96 LYS A O 1
ATOM 809 N N . LEU A 1 97 ? -12.587 -5.259 16.902 1.00 69.12 97 LEU A N 1
ATOM 810 C CA . LEU A 1 97 ? -11.700 -4.428 17.713 1.00 69.12 97 LEU A CA 1
ATOM 811 C C . LEU A 1 97 ? -10.251 -4.528 17.221 1.00 69.12 97 LEU A C 1
ATOM 813 O O . LEU A 1 97 ? -9.683 -5.618 17.158 1.00 69.12 97 LEU A O 1
ATOM 817 N N . CYS A 1 98 ? -9.596 -3.388 17.011 1.00 69.81 98 CYS A N 1
ATOM 818 C CA . CYS A 1 98 ? -8.144 -3.316 16.814 1.00 69.81 98 CYS A CA 1
ATOM 819 C C . CYS A 1 98 ? -7.383 -3.471 18.140 1.00 69.81 98 CYS A C 1
ATOM 821 O O . CYS A 1 98 ? -6.603 -2.610 18.541 1.00 69.81 98 CYS A O 1
ATOM 823 N N . ASN A 1 99 ? -7.626 -4.576 18.846 1.00 73.12 99 ASN A N 1
ATOM 824 C CA . ASN A 1 99 ? -6.848 -4.995 20.007 1.00 73.12 99 ASN A CA 1
ATOM 825 C C . ASN A 1 99 ? -5.957 -6.197 19.640 1.00 73.12 99 ASN A C 1
ATOM 827 O O . ASN A 1 99 ? -6.090 -6.795 18.571 1.00 73.12 99 ASN A O 1
ATOM 831 N N . ARG A 1 100 ? -5.039 -6.578 20.539 1.00 67.88 100 ARG A N 1
ATOM 832 C CA . ARG A 1 100 ? -4.123 -7.719 20.336 1.00 67.88 100 ARG A CA 1
ATOM 833 C C . ARG A 1 100 ? -4.850 -9.016 19.941 1.00 67.88 100 ARG A C 1
ATOM 835 O O 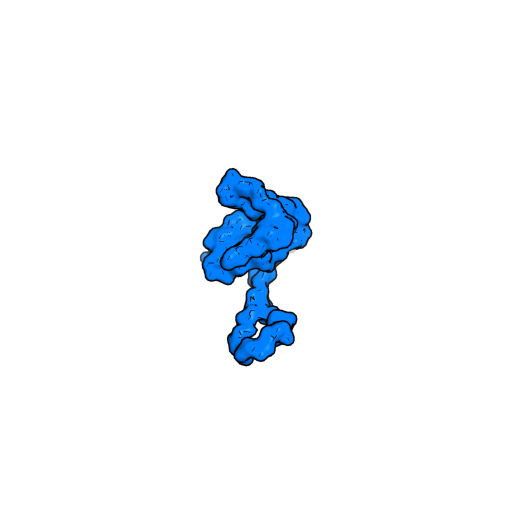. ARG A 1 100 ? -4.254 -9.851 19.271 1.00 67.88 100 ARG A O 1
ATOM 842 N N . PHE A 1 101 ? -6.101 -9.195 20.363 1.00 66.69 101 PHE A N 1
ATOM 843 C CA . PHE A 1 101 ? -6.903 -10.375 20.047 1.00 66.69 101 PHE A CA 1
ATOM 844 C C . PHE A 1 101 ? -7.558 -10.283 18.664 1.00 66.69 101 PHE A C 1
ATOM 846 O O . PHE A 1 101 ? -7.554 -11.270 17.944 1.00 66.69 101 PHE A O 1
ATOM 853 N N . GLY A 1 102 ? -8.047 -9.110 18.256 1.00 59.19 102 GLY A N 1
ATOM 854 C CA . GLY A 1 102 ? -8.664 -8.899 16.942 1.00 59.19 102 GLY A CA 1
ATOM 855 C C . GLY A 1 102 ? -7.669 -8.787 15.783 1.00 59.19 102 GLY A C 1
ATOM 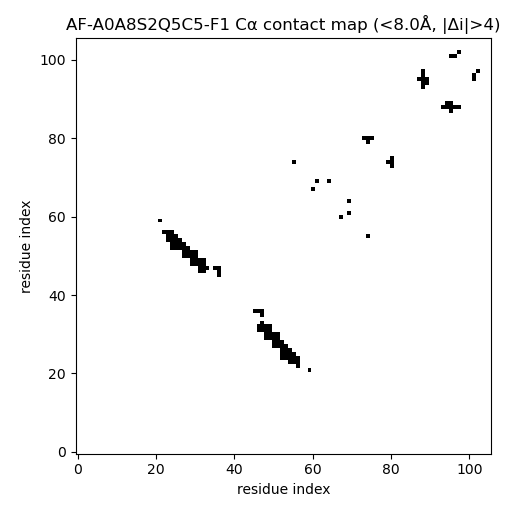856 O O . GLY A 1 102 ? -8.043 -9.029 14.638 1.00 59.19 102 GLY A O 1
ATOM 857 N N . LEU A 1 103 ? -6.399 -8.471 16.067 1.00 63.25 103 LEU A N 1
ATOM 858 C CA . LEU A 1 103 ? -5.306 -8.479 15.081 1.00 63.25 103 LEU A CA 1
ATOM 859 C C . LEU A 1 103 ? -4.646 -9.855 14.902 1.00 63.25 103 LEU A C 1
ATOM 861 O O . LEU A 1 103 ? -3.911 -10.052 13.935 1.00 63.25 103 LEU A O 1
ATOM 865 N N . LYS A 1 104 ? -4.913 -10.817 15.795 1.00 59.16 104 LYS A N 1
ATOM 866 C CA . LYS A 1 104 ? -4.594 -12.227 15.547 1.00 59.16 104 LYS A CA 1
ATOM 867 C C . LYS A 1 104 ? -5.611 -12.769 14.547 1.00 59.16 104 LYS A C 1
ATOM 869 O O . LYS A 1 104 ? -6.672 -13.255 14.919 1.00 59.16 104 LYS A O 1
ATOM 874 N N . THR A 1 105 ? -5.298 -12.627 13.268 1.00 55.88 105 THR A N 1
ATOM 875 C CA . THR A 1 105 ? -5.901 -13.461 12.226 1.00 55.88 105 THR A CA 1
ATOM 876 C C . THR A 1 105 ? -5.188 -14.817 12.259 1.00 55.88 105 THR A C 1
ATOM 878 O O . THR A 1 105 ? -3.979 -14.847 12.496 1.00 55.88 105 THR A O 1
ATOM 881 N N . ASN A 1 106 ? -5.954 -15.913 12.169 1.00 47.44 106 ASN A N 1
ATOM 882 C CA . ASN A 1 106 ? -5.418 -17.281 12.096 1.00 47.44 106 ASN A CA 1
ATOM 883 C C . ASN A 1 106 ? -4.503 -17.449 10.883 1.00 47.44 106 ASN A C 1
ATOM 885 O O . ASN A 1 106 ? -4.852 -16.882 9.822 1.00 47.44 106 ASN A O 1
#

Secondary structure (DSSP, 8-state):
----PPPPP---GGGG--SS--TT----EEEE-HHHHHH--S-TT---EEEE-SS--HHHHHHTTTTS-GGG---S-HHHHHHHHHHHHHTTSS----STTTT---